Protein AF-A0A8H4P0C9-F1 (afdb_monomer_lite)

Organism: NCBI:txid2364996

pLDDT: mean 71.4, std 22.95, range [31.09, 97.31]

Sequence (153 aa):
MDILVSHPPQRTEAVETVAASVVAKLKQAGHSVGVAESLTGGSVMTAITSVPGSSAVFFGGVVSYATPLKQDILKVNRDLIAKEGVIYHEVARQMAEGARKIHSLSDLFLTPSSQHSHDKAKDAKSENKQRILLRPMQRHAIFKAETNQDILL

Structure (mmCIF, N/CA/C/O backbone):
data_AF-A0A8H4P0C9-F1
#
_entry.id   AF-A0A8H4P0C9-F1
#
loop_
_atom_site.group_PDB
_atom_site.id
_atom_site.type_symbol
_atom_site.label_atom_id
_atom_site.label_alt_id
_atom_site.label_comp_id
_atom_site.label_asym_id
_atom_site.label_entity_id
_atom_site.label_seq_id
_atom_site.pdbx_PDB_ins_code
_atom_site.Cartn_x
_atom_site.Cartn_y
_atom_site.Cartn_z
_atom_site.occupancy
_atom_site.B_iso_or_equiv
_atom_site.auth_seq_id
_atom_site.auth_comp_id
_atom_site.auth_asym_id
_atom_site.auth_atom_id
_atom_site.pdbx_PDB_model_num
ATOM 1 N N . MET A 1 1 ? 13.481 33.974 33.078 1.00 43.47 1 MET A N 1
ATOM 2 C CA . MET A 1 1 ? 12.668 34.187 31.864 1.00 43.47 1 MET A CA 1
ATOM 3 C C . MET A 1 1 ? 12.892 32.973 30.992 1.00 43.47 1 MET A C 1
ATOM 5 O O . MET A 1 1 ? 13.902 32.915 30.301 1.00 43.47 1 MET A O 1
ATOM 9 N N . ASP A 1 2 ? 12.019 31.978 31.120 1.00 40.69 2 ASP A N 1
ATOM 10 C CA . ASP A 1 2 ? 12.106 30.760 30.323 1.00 40.69 2 ASP A CA 1
ATOM 11 C C . ASP A 1 2 ? 11.670 31.080 28.900 1.00 40.69 2 ASP A C 1
ATOM 13 O O . ASP A 1 2 ? 10.544 31.513 28.646 1.00 40.69 2 ASP A O 1
ATOM 17 N N . ILE A 1 3 ? 12.605 30.926 27.970 1.00 43.00 3 ILE A N 1
ATOM 18 C CA . ILE A 1 3 ? 12.326 31.020 26.547 1.00 4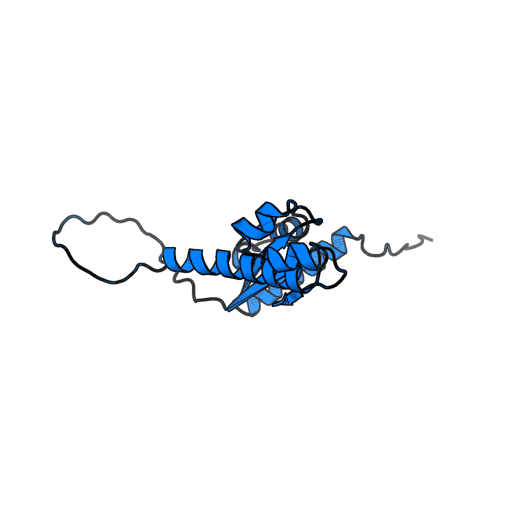3.00 3 ILE A CA 1
ATOM 19 C C . ILE A 1 3 ? 11.532 29.760 26.205 1.00 43.00 3 ILE A C 1
ATOM 21 O O . ILE A 1 3 ? 12.096 28.675 26.069 1.00 43.00 3 ILE A O 1
ATOM 25 N N . LEU A 1 4 ? 10.211 29.905 26.101 1.00 44.84 4 LEU A N 1
ATOM 26 C CA . LEU A 1 4 ? 9.322 28.942 25.457 1.00 44.84 4 LEU A CA 1
ATOM 27 C C . LEU A 1 4 ? 9.749 28.810 23.989 1.00 44.84 4 LEU A C 1
ATOM 29 O O . LEU A 1 4 ? 9.218 29.472 23.100 1.00 44.84 4 LEU A O 1
ATOM 33 N N . VAL A 1 5 ? 10.745 27.964 23.734 1.00 50.31 5 VAL A N 1
ATOM 34 C CA . VAL A 1 5 ? 11.037 27.477 22.389 1.00 50.31 5 VAL A CA 1
ATOM 35 C C . VAL A 1 5 ? 9.900 26.526 22.039 1.00 50.31 5 VAL A C 1
ATOM 37 O O . VAL A 1 5 ? 9.912 25.351 22.414 1.00 50.31 5 VAL A O 1
ATOM 40 N N . SER A 1 6 ? 8.884 27.045 21.351 1.00 54.88 6 SER A N 1
ATOM 41 C CA . SER A 1 6 ? 7.890 26.220 20.674 1.00 54.88 6 SER A CA 1
ATOM 42 C C . SER A 1 6 ? 8.634 25.348 19.666 1.00 54.88 6 SER A C 1
ATOM 44 O O . SER A 1 6 ? 9.070 25.831 18.620 1.00 54.88 6 SER A O 1
ATOM 46 N N . HIS A 1 7 ? 8.849 24.082 20.013 1.00 55.16 7 HIS A N 1
ATOM 47 C CA . HIS A 1 7 ? 9.434 23.123 19.092 1.00 55.16 7 HIS A CA 1
ATOM 48 C C . HIS A 1 7 ? 8.413 22.897 17.971 1.00 55.16 7 HIS A C 1
ATOM 50 O O . HIS A 1 7 ? 7.268 22.552 18.276 1.00 55.16 7 HIS A O 1
ATOM 56 N N . PRO A 1 8 ? 8.767 23.120 16.692 1.00 59.25 8 PRO A N 1
ATOM 57 C CA . PRO A 1 8 ? 7.896 22.699 15.605 1.00 59.25 8 PRO A CA 1
ATOM 58 C C . PRO A 1 8 ? 7.672 21.187 15.742 1.00 59.25 8 PRO A C 1
ATOM 60 O O . PRO A 1 8 ? 8.616 20.488 16.131 1.00 59.25 8 PRO A O 1
ATOM 63 N N . PRO A 1 9 ? 6.456 20.683 15.457 1.00 55.22 9 PRO A N 1
ATOM 64 C CA . PRO A 1 9 ? 6.152 19.274 15.639 1.00 55.22 9 PRO A CA 1
ATOM 65 C C . PRO A 1 9 ? 7.205 18.449 14.915 1.00 55.22 9 PRO A C 1
ATOM 67 O O . PRO A 1 9 ? 7.533 18.691 13.745 1.00 55.22 9 PRO A O 1
ATOM 70 N N . GLN A 1 10 ? 7.789 17.510 15.646 1.00 61.03 10 GLN A N 1
ATOM 71 C CA . GLN A 1 10 ? 8.819 16.648 15.092 1.00 61.03 10 GLN A CA 1
ATOM 72 C C . GLN A 1 10 ? 8.176 15.832 13.964 1.00 61.03 10 GLN A C 1
ATOM 74 O O . GLN A 1 10 ? 6.991 15.502 14.020 1.00 61.03 10 GLN A O 1
ATOM 79 N N . ARG A 1 11 ? 8.931 15.518 12.903 1.00 64.50 11 ARG A N 1
ATOM 80 C CA . ARG A 1 11 ? 8.398 14.849 11.696 1.00 64.50 11 ARG A CA 1
ATOM 81 C C . ARG A 1 11 ? 7.554 13.604 12.032 1.00 64.50 11 ARG A C 1
ATOM 83 O O . ARG A 1 11 ? 6.598 13.317 11.322 1.00 64.50 11 ARG A O 1
ATOM 90 N N . THR A 1 12 ? 7.881 12.909 13.118 1.00 65.06 12 THR A N 1
ATOM 91 C CA . THR A 1 12 ? 7.138 11.761 13.652 1.00 65.06 12 THR A CA 1
ATOM 92 C C . THR A 1 12 ? 5.746 12.133 14.178 1.00 65.06 12 THR A C 1
ATOM 94 O O . THR A 1 12 ? 4.770 11.517 13.762 1.00 65.06 12 THR A O 1
ATOM 97 N N . GLU A 1 13 ? 5.620 13.187 14.989 1.00 66.44 13 GLU A N 1
ATOM 98 C CA . GLU A 1 13 ? 4.329 13.672 15.517 1.00 66.44 13 GLU A CA 1
ATOM 99 C C . GLU A 1 13 ? 3.389 14.115 14.384 1.00 66.44 13 GLU A C 1
ATOM 101 O O . GLU A 1 13 ? 2.177 13.882 14.417 1.00 66.44 13 GLU A O 1
ATOM 106 N N . ALA A 1 14 ? 3.955 14.706 13.326 1.00 80.19 14 ALA A N 1
ATOM 107 C CA . ALA A 1 14 ? 3.201 15.069 12.131 1.00 80.19 14 ALA A CA 1
ATOM 108 C C . ALA A 1 14 ? 2.668 13.829 11.384 1.00 80.19 14 ALA A C 1
ATOM 110 O O . ALA A 1 14 ? 1.515 13.821 10.955 1.00 80.19 14 ALA A O 1
ATOM 111 N N . VAL A 1 15 ? 3.473 12.767 11.255 1.00 82.75 15 VAL A N 1
ATOM 112 C CA . VAL A 1 15 ? 3.059 11.505 10.615 1.00 82.75 15 VAL A CA 1
ATOM 113 C C . VAL A 1 15 ? 1.967 10.803 11.424 1.00 82.75 15 VAL A C 1
ATOM 115 O O . VAL A 1 15 ? 0.977 10.364 10.839 1.00 82.75 15 VAL A O 1
ATOM 118 N N . GLU A 1 16 ? 2.097 10.748 12.750 1.00 84.81 16 GLU A N 1
ATOM 119 C CA . GLU A 1 16 ? 1.079 10.175 13.642 1.00 84.81 16 GLU A CA 1
ATOM 120 C C . GLU A 1 16 ? -0.248 10.932 13.542 1.00 84.81 16 GLU A C 1
ATOM 122 O O . GLU A 1 16 ? -1.309 10.322 13.394 1.00 84.81 16 GLU A O 1
ATOM 127 N N . THR A 1 17 ? -0.190 12.267 13.527 1.00 89.38 17 THR A N 1
ATOM 128 C CA . THR A 1 17 ? -1.377 13.120 13.371 1.00 89.38 17 THR A CA 1
ATOM 129 C C . THR A 1 17 ? -2.076 12.871 12.031 1.00 89.38 17 THR A C 1
ATOM 131 O O . THR A 1 17 ? -3.303 12.742 11.974 1.00 89.38 17 THR A O 1
ATOM 134 N N . VAL A 1 18 ? -1.310 12.758 10.940 1.00 88.81 18 VAL A N 1
ATOM 135 C CA . VAL A 1 18 ? -1.856 12.456 9.607 1.00 88.81 18 VAL A CA 1
ATOM 136 C C . VAL A 1 18 ? -2.475 11.060 9.575 1.00 88.81 18 VAL A C 1
ATOM 138 O O . VAL A 1 18 ? -3.609 10.913 9.117 1.00 88.81 18 VAL A O 1
ATOM 141 N N . ALA A 1 19 ? -1.783 10.046 10.094 1.00 90.12 19 ALA A N 1
ATOM 142 C CA . ALA A 1 19 ? -2.295 8.681 10.139 1.00 90.12 19 ALA A CA 1
ATOM 143 C C . ALA A 1 19 ? -3.590 8.588 10.960 1.00 90.12 19 ALA A C 1
ATOM 145 O O . ALA A 1 19 ? -4.567 7.983 10.509 1.00 90.12 19 ALA A O 1
ATOM 146 N N . ALA A 1 20 ? -3.644 9.252 12.119 1.00 93.56 20 ALA A N 1
ATOM 147 C CA . ALA A 1 20 ? -4.841 9.318 12.949 1.00 93.56 20 ALA A CA 1
ATOM 148 C C . ALA A 1 20 ? -6.014 9.974 12.204 1.00 93.56 20 ALA A C 1
ATOM 150 O O . ALA A 1 20 ? -7.134 9.455 12.232 1.00 93.56 20 ALA A O 1
ATOM 151 N N . SER A 1 21 ? -5.756 11.067 11.475 1.00 92.81 21 SER A N 1
ATOM 152 C CA . SER A 1 21 ? -6.762 11.730 10.636 1.00 92.81 21 SER A CA 1
ATOM 153 C C . SER A 1 21 ? -7.291 10.813 9.529 1.00 92.81 21 SER A C 1
ATOM 155 O O . SER A 1 21 ? -8.503 10.738 9.320 1.00 92.81 21 SER A O 1
ATOM 157 N N . VAL A 1 22 ? -6.408 10.076 8.846 1.00 87.88 22 VAL A N 1
ATOM 158 C CA . VAL A 1 22 ? -6.785 9.111 7.800 1.00 87.88 22 VAL A CA 1
ATOM 159 C C . VAL A 1 22 ? -7.667 8.004 8.375 1.00 87.88 22 VAL A C 1
ATOM 161 O O . VAL A 1 22 ? -8.749 7.749 7.845 1.00 87.88 22 VAL A O 1
ATOM 164 N N . VAL A 1 23 ? -7.262 7.391 9.492 1.00 89.44 23 VAL A N 1
ATOM 165 C CA . VAL A 1 23 ? -8.043 6.332 10.151 1.00 89.44 23 VAL A CA 1
ATOM 166 C C . VAL A 1 23 ? -9.416 6.846 10.581 1.00 89.44 23 VAL A C 1
ATOM 168 O O . VAL A 1 23 ? -10.420 6.173 10.347 1.00 89.44 23 VAL A O 1
ATOM 171 N N . ALA A 1 24 ? -9.488 8.042 11.170 1.00 92.06 24 ALA A N 1
ATOM 172 C CA . ALA A 1 24 ? -10.753 8.640 11.588 1.00 92.06 24 ALA A CA 1
ATOM 173 C C . ALA A 1 24 ? -11.696 8.885 10.398 1.00 92.06 24 ALA A C 1
ATOM 175 O O . ALA A 1 24 ? -12.866 8.505 10.461 1.00 92.06 24 ALA A O 1
ATOM 176 N N . LYS A 1 25 ? -11.190 9.452 9.296 1.00 90.12 25 LYS A N 1
ATOM 177 C CA . LYS A 1 25 ? -11.983 9.720 8.085 1.00 90.12 25 LYS A CA 1
ATOM 178 C C . LYS A 1 25 ? -12.495 8.439 7.433 1.00 90.12 25 LYS A C 1
ATOM 180 O O . LYS A 1 25 ? -13.668 8.366 7.081 1.00 90.12 25 LYS A O 1
ATOM 185 N N . LEU A 1 26 ? -11.651 7.412 7.324 1.00 86.88 26 LEU A N 1
ATOM 186 C CA . LEU A 1 26 ? -12.053 6.114 6.777 1.00 86.88 26 LEU A CA 1
ATOM 187 C C . LEU A 1 26 ? -13.118 5.439 7.648 1.00 86.88 26 LEU A C 1
ATOM 189 O O . LEU A 1 26 ? -14.101 4.923 7.121 1.00 86.88 26 LEU A O 1
ATOM 193 N N . LYS A 1 27 ? -12.983 5.513 8.981 1.00 87.56 27 LYS A N 1
ATOM 194 C CA . LYS A 1 27 ? -13.997 4.993 9.912 1.00 87.56 27 LYS A CA 1
ATOM 195 C C . LYS A 1 27 ?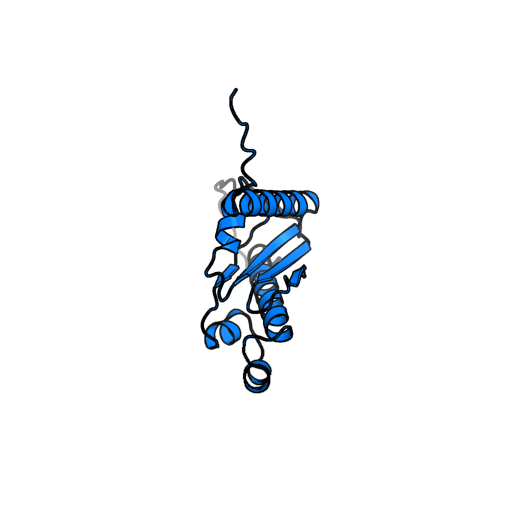 -15.337 5.697 9.718 1.00 87.56 27 LYS A C 1
ATOM 197 O O . LYS A 1 27 ? -16.359 5.028 9.612 1.00 87.56 27 LYS A O 1
ATOM 202 N N . GLN A 1 28 ? -15.324 7.029 9.651 1.00 89.38 28 GLN A N 1
ATOM 203 C CA . GLN A 1 28 ? -16.528 7.843 9.453 1.00 89.38 28 GLN A CA 1
ATOM 204 C C . GLN A 1 28 ? -17.208 7.555 8.111 1.00 89.38 28 GLN A C 1
ATOM 206 O O . GLN A 1 28 ? -18.431 7.458 8.057 1.00 89.38 28 GLN A O 1
ATOM 211 N N . ALA A 1 29 ? -16.425 7.377 7.046 1.00 83.88 29 ALA A N 1
ATOM 212 C CA . ALA A 1 29 ? -16.939 7.064 5.716 1.00 83.88 29 ALA A CA 1
ATOM 213 C C . ALA A 1 29 ? -17.379 5.596 5.561 1.00 83.88 29 ALA A C 1
ATOM 215 O O . ALA A 1 29 ? -18.011 5.233 4.571 1.00 83.88 29 ALA A O 1
ATOM 216 N N . GLY A 1 30 ? -17.050 4.733 6.525 1.00 84.75 30 GLY A N 1
ATOM 217 C CA . GLY A 1 30 ? -17.254 3.299 6.399 1.00 84.75 30 GLY A CA 1
ATOM 218 C C . GLY A 1 30 ? -16.441 2.725 5.239 1.00 84.75 30 GLY A C 1
ATOM 219 O O . GLY A 1 30 ? -16.981 2.038 4.368 1.00 84.75 30 GLY A O 1
ATOM 220 N N . HIS A 1 31 ? -15.166 3.098 5.167 1.00 86.44 31 HIS A N 1
ATOM 221 C CA . HIS A 1 31 ? -14.239 2.715 4.110 1.00 86.44 31 HIS A CA 1
ATOM 222 C C . HIS A 1 31 ? -13.033 1.982 4.673 1.00 86.44 31 HIS A C 1
ATOM 224 O O . HIS A 1 31 ? -12.606 2.208 5.805 1.00 86.44 31 HIS A O 1
ATOM 230 N N . SER A 1 32 ? -12.448 1.143 3.832 1.00 85.81 32 SER A N 1
ATOM 231 C CA . SER A 1 32 ? -11.247 0.387 4.147 1.00 85.81 32 SER A CA 1
ATOM 232 C C . SER A 1 32 ? -10.129 0.727 3.164 1.00 85.81 32 SER A C 1
ATOM 234 O O . SER A 1 32 ? -10.398 1.052 2.004 1.00 85.81 32 SER A O 1
ATOM 236 N N . VAL A 1 33 ? -8.878 0.613 3.603 1.00 84.50 33 VAL A N 1
ATOM 237 C CA . VAL A 1 33 ? -7.691 0.985 2.834 1.00 84.50 33 VAL A CA 1
ATOM 238 C C . VAL A 1 33 ? -6.684 -0.161 2.746 1.00 84.50 33 VAL A C 1
ATOM 240 O O . VAL A 1 33 ? -6.399 -0.838 3.736 1.00 84.50 33 VAL A O 1
ATOM 243 N N . GLY A 1 34 ? -6.156 -0.370 1.538 1.00 88.25 34 GLY A N 1
ATOM 244 C CA . GLY A 1 34 ? -4.968 -1.184 1.277 1.00 88.25 34 GLY A CA 1
ATOM 245 C C . GLY A 1 34 ? -3.805 -0.314 0.796 1.00 88.25 34 GLY A C 1
ATOM 246 O O . GLY A 1 34 ? -4.035 0.710 0.149 1.00 88.25 34 GLY A O 1
ATOM 247 N N . VAL A 1 35 ? -2.569 -0.706 1.110 1.00 90.00 35 VAL A N 1
ATOM 248 C CA . VAL A 1 35 ? -1.367 0.076 0.771 1.00 90.00 35 VAL A CA 1
ATOM 249 C C . VAL A 1 35 ? -0.423 -0.716 -0.134 1.00 90.00 35 VAL A C 1
ATOM 251 O O . VAL A 1 35 ? -0.201 -1.905 0.074 1.00 90.00 35 VAL A O 1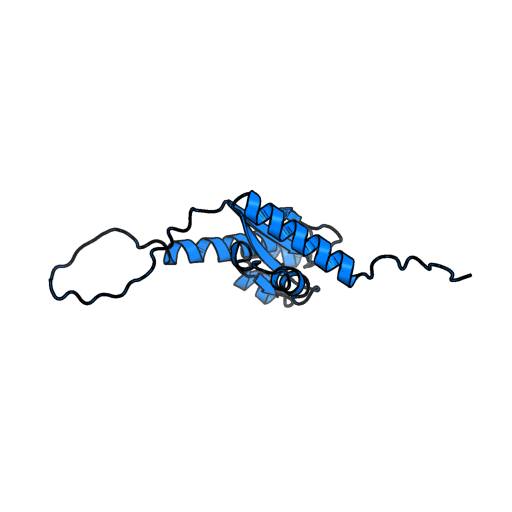
ATOM 254 N N . ALA A 1 36 ? 0.178 -0.058 -1.122 1.00 90.81 36 ALA A N 1
ATOM 255 C CA . ALA A 1 36 ? 1.358 -0.577 -1.813 1.00 90.81 36 ALA A CA 1
ATOM 256 C C . ALA A 1 36 ? 2.545 0.382 -1.629 1.00 90.81 36 ALA A C 1
ATOM 258 O O . ALA A 1 36 ? 2.426 1.586 -1.859 1.00 90.81 36 ALA A O 1
ATOM 259 N N . GLU A 1 37 ? 3.686 -0.168 -1.210 1.00 89.12 37 GLU A N 1
ATOM 260 C CA . GLU A 1 37 ? 4.923 0.562 -0.917 1.00 89.12 37 GLU A CA 1
ATOM 261 C C . GLU A 1 37 ? 6.088 0.052 -1.781 1.00 89.12 37 GLU A C 1
ATOM 263 O O . GLU A 1 37 ? 6.170 -1.135 -2.101 1.00 89.12 37 GLU A O 1
ATOM 268 N N . SER A 1 38 ? 7.012 0.951 -2.132 1.00 88.12 38 SER A N 1
ATOM 269 C CA . SER A 1 38 ? 8.331 0.624 -2.706 1.00 88.12 38 SER A CA 1
ATOM 270 C C . SER A 1 38 ? 9.416 1.149 -1.751 1.00 88.12 38 SER A C 1
ATOM 272 O O . SER A 1 38 ? 9.692 0.513 -0.735 1.00 88.12 38 SER A O 1
ATOM 274 N N . LEU A 1 39 ? 9.952 2.353 -1.991 1.00 85.00 39 LEU A N 1
ATOM 275 C CA . LEU A 1 39 ? 11.031 2.976 -1.204 1.00 85.00 39 LEU A CA 1
ATOM 276 C C . LEU A 1 39 ? 10.712 3.210 0.276 1.00 85.00 39 LEU A C 1
ATOM 278 O O . LEU A 1 39 ? 11.617 3.255 1.103 1.00 85.00 39 LEU A O 1
ATOM 282 N N . THR A 1 40 ? 9.438 3.384 0.611 1.00 84.94 40 THR A N 1
ATOM 283 C CA . THR A 1 40 ? 8.999 3.659 1.982 1.00 84.94 40 THR A CA 1
ATOM 284 C C . THR A 1 40 ? 9.099 2.437 2.892 1.00 84.94 40 THR A C 1
ATOM 286 O O . THR A 1 40 ? 9.056 2.599 4.111 1.00 84.94 40 THR A O 1
ATOM 289 N N . GLY A 1 41 ? 9.268 1.234 2.327 1.00 87.19 41 GLY A N 1
ATOM 290 C CA . GLY A 1 41 ? 9.694 0.040 3.058 1.00 87.19 41 GLY A CA 1
ATOM 291 C C . GLY A 1 41 ? 8.748 -0.447 4.159 1.00 87.19 41 GLY A C 1
ATOM 292 O O . GLY A 1 41 ? 9.174 -1.226 5.003 1.00 87.19 41 GLY A O 1
ATOM 293 N N . GLY A 1 42 ? 7.492 0.004 4.182 1.00 89.06 42 GLY A N 1
ATOM 294 C CA . GLY A 1 42 ? 6.529 -0.310 5.240 1.00 89.06 42 GLY A CA 1
ATOM 295 C C . GLY A 1 42 ? 6.255 0.849 6.197 1.00 89.06 42 GLY A C 1
ATOM 296 O O . GLY A 1 42 ? 5.437 0.704 7.099 1.00 89.06 42 GLY A O 1
ATOM 297 N N . SER A 1 43 ? 6.920 1.998 6.053 1.00 89.88 43 SER A N 1
ATOM 298 C CA . SER A 1 43 ? 6.736 3.134 6.970 1.00 89.88 43 SER A CA 1
ATOM 299 C C . SER A 1 43 ? 5.322 3.721 6.931 1.00 89.88 43 SER A C 1
ATOM 301 O O . SER A 1 43 ? 4.829 4.159 7.971 1.00 89.88 43 SER A O 1
ATOM 303 N N . VAL A 1 44 ? 4.634 3.678 5.783 1.00 88.19 44 VAL A N 1
ATOM 304 C CA . VAL A 1 44 ? 3.232 4.123 5.690 1.00 88.19 44 VAL A CA 1
ATOM 305 C C . VAL A 1 44 ? 2.322 3.147 6.430 1.00 88.19 44 VAL A C 1
ATOM 307 O O . VAL A 1 44 ? 1.486 3.567 7.230 1.00 88.19 44 VAL A O 1
ATOM 310 N N . MET A 1 45 ? 2.508 1.845 6.214 1.00 91.06 45 MET A N 1
ATOM 311 C CA . MET A 1 45 ? 1.772 0.812 6.943 1.00 91.06 45 MET A CA 1
ATOM 312 C C . MET A 1 45 ? 2.028 0.890 8.452 1.00 91.06 45 MET A C 1
ATOM 314 O O . MET A 1 45 ? 1.078 0.847 9.232 1.00 91.06 45 MET A O 1
ATOM 318 N N . THR A 1 46 ? 3.276 1.091 8.880 1.00 93.81 46 THR A N 1
ATOM 319 C CA . THR A 1 46 ? 3.630 1.298 10.293 1.00 93.81 46 THR A CA 1
ATOM 320 C C . THR A 1 46 ? 2.894 2.499 10.882 1.00 93.81 46 THR A C 1
ATOM 322 O O . THR A 1 46 ? 2.276 2.374 11.934 1.00 93.81 46 THR A O 1
ATOM 325 N N . ALA A 1 47 ? 2.884 3.639 10.185 1.00 90.69 47 ALA A N 1
ATOM 326 C CA . ALA A 1 47 ? 2.178 4.832 10.648 1.00 90.69 47 ALA A CA 1
ATOM 327 C C . ALA A 1 47 ? 0.662 4.613 10.785 1.00 90.69 47 ALA A C 1
ATOM 329 O O . ALA A 1 47 ? 0.056 5.080 11.740 1.00 90.69 47 ALA A O 1
ATOM 330 N N . ILE A 1 48 ? 0.031 3.887 9.858 1.00 90.06 48 ILE A N 1
ATOM 331 C CA . ILE A 1 48 ? -1.404 3.580 9.954 1.00 90.06 48 ILE A CA 1
ATOM 332 C C . ILE A 1 48 ? -1.670 2.606 11.107 1.00 90.06 48 ILE A C 1
ATOM 334 O O . ILE A 1 48 ? -2.592 2.812 11.895 1.00 90.06 48 ILE A O 1
ATOM 338 N N . THR A 1 49 ? -0.873 1.542 11.209 1.00 94.06 49 THR A N 1
ATOM 339 C CA . THR A 1 49 ? -1.062 0.488 12.219 1.00 94.06 49 THR A CA 1
ATOM 340 C C . THR A 1 49 ? -0.759 0.950 13.643 1.00 94.06 49 THR A C 1
ATOM 342 O O . THR A 1 49 ? -1.341 0.392 14.571 1.00 94.06 49 THR A O 1
ATOM 345 N N . SER A 1 50 ? 0.055 1.995 13.835 1.00 94.75 50 SER A N 1
ATOM 346 C CA . SER A 1 50 ? 0.307 2.581 15.159 1.00 94.75 50 SER A CA 1
ATOM 347 C C . SER A 1 50 ? -0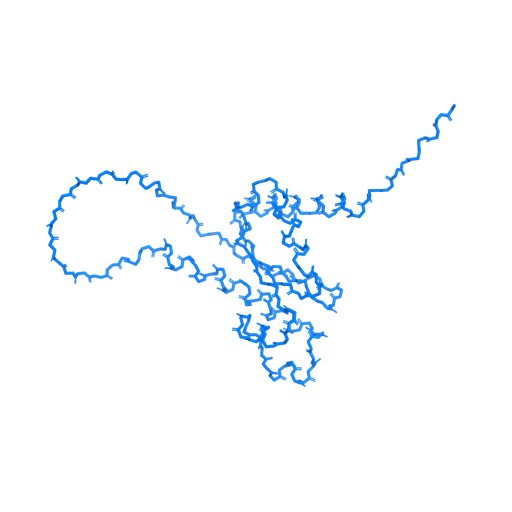.907 3.315 15.743 1.00 94.75 50 SER A C 1
ATOM 349 O O . SER A 1 50 ? -0.985 3.499 16.957 1.00 94.75 50 SER A O 1
ATOM 351 N N . VAL A 1 51 ? -1.887 3.698 14.916 1.00 94.88 51 VAL A N 1
ATOM 352 C CA . VAL A 1 51 ? -3.113 4.362 15.374 1.00 94.88 51 VAL A CA 1
ATOM 353 C C . VAL A 1 51 ? -4.059 3.346 16.032 1.00 94.88 51 VAL A C 1
ATOM 355 O O . VAL A 1 51 ? -4.467 2.374 15.383 1.00 94.88 51 VAL A O 1
ATOM 358 N N . PRO A 1 52 ? -4.515 3.578 17.278 1.00 94.00 52 PRO A N 1
ATOM 359 C CA . PRO A 1 52 ? -5.477 2.702 17.936 1.00 94.00 52 PRO A CA 1
ATOM 360 C C . PRO A 1 52 ? -6.767 2.473 17.129 1.00 94.00 52 PRO A C 1
ATOM 362 O O . PRO A 1 52 ? -7.448 3.392 16.660 1.00 94.00 52 PRO A O 1
ATOM 365 N N . GLY A 1 53 ? -7.128 1.197 16.976 1.00 90.50 53 GLY A N 1
ATOM 366 C CA . GLY A 1 53 ? -8.301 0.765 16.216 1.00 90.50 53 GLY A CA 1
ATOM 367 C C . GLY A 1 53 ? -8.172 0.941 14.700 1.00 90.50 53 GLY A C 1
ATOM 368 O O . GLY A 1 53 ? -9.199 0.985 14.022 1.00 90.50 53 GLY A O 1
ATOM 369 N N . SER A 1 54 ? -6.958 1.079 14.165 1.00 92.19 54 SER A N 1
ATOM 370 C CA . SER A 1 54 ? -6.677 1.085 12.723 1.00 92.19 54 SER A CA 1
ATOM 371 C C . SER A 1 54 ? -7.158 -0.183 12.013 1.00 92.19 54 SER A C 1
ATOM 373 O O . SER A 1 54 ? -7.591 -0.094 10.871 1.00 92.19 54 SER A O 1
ATOM 375 N N . SER A 1 55 ? -7.213 -1.329 12.698 1.00 91.56 55 SER A N 1
ATOM 376 C CA . SER A 1 55 ? -7.736 -2.603 12.171 1.00 91.56 55 SER A CA 1
ATOM 377 C C . SER A 1 55 ? -9.185 -2.548 11.673 1.00 91.56 55 SER A C 1
ATOM 379 O O . SER A 1 55 ? -9.591 -3.393 10.884 1.00 91.56 55 SER A O 1
ATOM 381 N N . ALA A 1 56 ? -9.970 -1.552 12.096 1.00 88.06 56 ALA A N 1
ATOM 382 C CA . ALA A 1 56 ? -11.326 -1.352 11.588 1.00 88.06 56 ALA A CA 1
ATOM 383 C C . ALA A 1 56 ? -11.362 -0.859 10.129 1.00 88.06 56 ALA A C 1
ATOM 385 O O . ALA A 1 56 ? -12.413 -0.920 9.500 1.00 88.06 56 ALA A O 1
ATOM 386 N N . VAL A 1 57 ? -10.249 -0.321 9.616 1.00 87.69 57 VAL A N 1
ATOM 387 C CA . VAL A 1 57 ? -10.171 0.291 8.278 1.00 87.69 57 VAL A CA 1
ATOM 388 C C . VAL A 1 57 ? -8.951 -0.153 7.482 1.00 87.69 57 VAL A C 1
ATOM 390 O O . VAL A 1 57 ? -8.992 -0.153 6.258 1.00 87.69 57 VAL A O 1
ATOM 393 N N . PHE A 1 58 ? -7.854 -0.521 8.135 1.00 88.44 58 PHE A N 1
ATOM 394 C CA . PHE A 1 58 ? -6.637 -0.956 7.471 1.00 88.44 58 PHE A CA 1
ATOM 395 C C . PHE A 1 58 ? -6.675 -2.463 7.253 1.00 88.44 58 PHE A C 1
ATOM 397 O O . PHE A 1 58 ? -6.664 -3.237 8.207 1.00 88.44 58 PHE A O 1
ATOM 404 N N . PHE A 1 59 ? -6.703 -2.866 5.987 1.00 86.31 59 PHE A N 1
ATOM 405 C CA . PHE A 1 59 ? -6.739 -4.275 5.614 1.00 86.31 59 PHE A CA 1
ATOM 406 C C . PHE A 1 59 ? -5.344 -4.900 5.545 1.00 86.31 59 PHE A C 1
ATOM 408 O O . PHE A 1 59 ? -5.155 -6.063 5.890 1.00 86.31 59 PHE A O 1
ATOM 415 N N . GLY A 1 60 ? -4.361 -4.124 5.091 1.00 86.00 60 GLY A N 1
ATOM 416 C CA . GLY A 1 60 ? -3.000 -4.590 4.875 1.00 86.00 60 GLY A CA 1
ATOM 417 C C . GLY A 1 60 ? -2.346 -3.910 3.681 1.00 86.00 60 GLY A C 1
ATOM 418 O O . GLY A 1 60 ? -2.862 -2.938 3.120 1.00 86.00 60 GLY A O 1
ATOM 419 N N . GLY A 1 61 ? -1.201 -4.435 3.264 1.00 88.38 61 GLY A N 1
ATOM 420 C CA . GLY A 1 61 ? -0.498 -3.905 2.111 1.00 88.38 61 GLY A CA 1
ATOM 421 C C . GLY A 1 61 ? 0.667 -4.760 1.643 1.00 88.38 61 GLY A C 1
ATOM 422 O O . GLY A 1 61 ? 0.958 -5.814 2.205 1.00 88.38 61 GLY A O 1
ATOM 423 N N . VAL A 1 62 ? 1.314 -4.300 0.575 1.00 92.19 62 VAL A N 1
ATOM 424 C CA . VAL A 1 62 ? 2.426 -4.985 -0.089 1.00 92.19 62 VAL A CA 1
ATOM 425 C C . VAL A 1 62 ? 3.614 -4.039 -0.180 1.00 92.19 62 VAL A C 1
ATOM 427 O O . VAL A 1 62 ? 3.526 -2.993 -0.821 1.00 92.19 62 VAL A O 1
ATOM 430 N N . VAL A 1 63 ? 4.754 -4.436 0.388 1.00 92.62 63 VAL A N 1
ATOM 431 C CA . VAL A 1 63 ? 6.046 -3.817 0.063 1.00 92.62 63 VAL A CA 1
ATOM 432 C C . VAL A 1 63 ? 6.626 -4.544 -1.150 1.00 92.62 63 VAL A C 1
ATOM 434 O O . VAL A 1 63 ? 6.915 -5.735 -1.093 1.00 92.62 63 VAL A O 1
ATOM 437 N N . SER A 1 64 ? 6.788 -3.839 -2.265 1.00 90.94 64 SER A N 1
ATOM 438 C CA . SER A 1 64 ? 7.221 -4.391 -3.554 1.00 90.94 64 SER A CA 1
ATOM 439 C C . SER A 1 64 ? 8.401 -3.599 -4.116 1.00 90.94 64 SER A C 1
ATOM 441 O O . SER A 1 64 ? 8.306 -2.919 -5.136 1.00 90.94 64 SER A O 1
ATOM 443 N N . TYR A 1 65 ? 9.547 -3.686 -3.435 1.00 86.88 65 TYR A N 1
ATOM 444 C CA . TYR A 1 65 ? 10.769 -2.984 -3.843 1.00 86.88 65 TYR A CA 1
ATOM 445 C C . TYR A 1 65 ? 11.288 -3.495 -5.197 1.00 86.88 65 TYR A C 1
ATOM 447 O O . TYR A 1 65 ? 11.493 -2.724 -6.132 1.00 86.88 65 TYR A O 1
ATOM 455 N N . ALA A 1 66 ? 11.413 -4.815 -5.344 1.00 90.19 66 ALA A N 1
ATOM 456 C CA . ALA A 1 66 ? 11.883 -5.432 -6.578 1.00 90.19 66 ALA A CA 1
ATOM 457 C C . ALA A 1 66 ? 10.832 -5.352 -7.700 1.00 90.19 66 ALA A C 1
ATOM 459 O O . ALA A 1 66 ? 9.651 -5.630 -7.483 1.00 90.19 66 ALA A O 1
ATOM 460 N N . THR A 1 67 ? 11.272 -5.034 -8.919 1.00 91.31 67 THR A N 1
ATOM 461 C CA . THR A 1 67 ? 10.414 -4.945 -10.112 1.00 91.31 67 THR A CA 1
ATOM 462 C C . THR A 1 67 ? 9.549 -6.190 -10.357 1.00 91.31 67 THR A C 1
ATOM 464 O O . THR A 1 67 ? 8.354 -6.012 -10.602 1.00 91.31 67 THR A O 1
ATOM 467 N N . PRO A 1 68 ? 10.059 -7.435 -10.229 1.00 93.50 68 PRO A N 1
ATOM 468 C CA . PRO A 1 68 ? 9.220 -8.624 -10.399 1.00 93.50 68 PRO A CA 1
ATOM 469 C C . PRO A 1 68 ? 8.037 -8.672 -9.422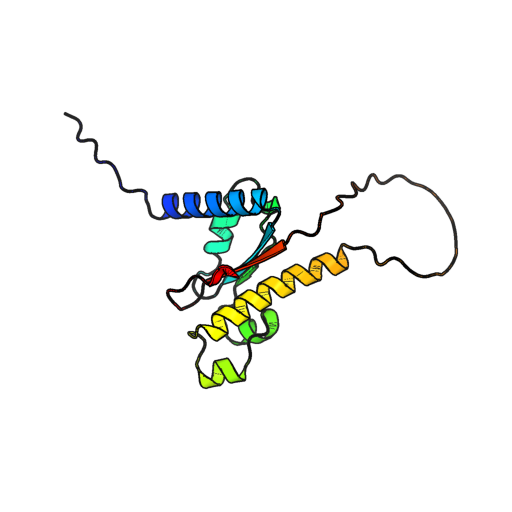 1.00 93.50 68 PRO A C 1
ATOM 471 O O . PRO A 1 68 ? 6.931 -9.020 -9.816 1.00 93.50 68 PRO A O 1
ATOM 474 N N . LEU A 1 69 ? 8.209 -8.211 -8.175 1.00 92.81 69 LEU A N 1
ATOM 475 C CA . LEU A 1 69 ? 7.119 -8.181 -7.190 1.00 92.81 69 LEU A CA 1
ATOM 476 C C . LEU A 1 69 ? 6.013 -7.191 -7.579 1.00 92.81 69 LEU A C 1
ATOM 478 O O . LEU A 1 69 ? 4.834 -7.481 -7.369 1.00 92.81 69 LEU A O 1
ATOM 482 N N . LYS A 1 70 ? 6.372 -6.049 -8.185 1.00 92.06 70 LYS A N 1
ATOM 483 C CA . LYS A 1 70 ? 5.396 -5.082 -8.720 1.00 92.06 70 LYS A CA 1
ATOM 484 C C . LYS A 1 70 ? 4.505 -5.744 -9.782 1.00 92.06 70 LYS A C 1
ATOM 486 O O . LYS A 1 70 ? 3.293 -5.544 -9.802 1.00 92.06 70 LYS A O 1
ATOM 491 N N . GLN A 1 71 ? 5.093 -6.575 -10.635 1.00 94.81 71 GLN A N 1
ATOM 492 C CA . GLN A 1 71 ? 4.391 -7.260 -11.722 1.00 94.81 71 GLN A CA 1
ATOM 493 C C . GLN A 1 71 ? 3.577 -8.456 -11.216 1.00 94.81 71 GLN A C 1
ATOM 495 O O . GLN A 1 71 ? 2.407 -8.611 -11.557 1.00 94.81 71 GLN A O 1
ATOM 500 N N . ASP A 1 72 ? 4.168 -9.297 -10.373 1.00 94.81 72 ASP A N 1
ATOM 501 C CA . ASP A 1 72 ? 3.572 -10.582 -10.018 1.00 94.81 72 ASP A CA 1
ATOM 502 C C . ASP A 1 72 ? 2.501 -10.445 -8.934 1.00 94.81 72 ASP A C 1
ATOM 504 O O . ASP A 1 72 ? 1.458 -11.098 -9.025 1.00 94.81 72 ASP A O 1
ATOM 508 N N . ILE A 1 73 ? 2.712 -9.566 -7.949 1.00 92.81 73 ILE A N 1
ATOM 509 C CA . ILE A 1 73 ? 1.771 -9.357 -6.840 1.00 92.81 73 ILE A CA 1
ATOM 510 C C . ILE A 1 73 ? 0.767 -8.264 -7.199 1.00 92.81 73 ILE A C 1
ATOM 512 O O . ILE A 1 73 ? -0.440 -8.493 -7.149 1.00 92.81 73 ILE A O 1
ATOM 516 N N . LEU A 1 74 ? 1.256 -7.088 -7.603 1.00 91.81 74 LEU A N 1
ATOM 517 C CA . LEU A 1 74 ? 0.411 -5.914 -7.853 1.00 91.81 74 LEU A CA 1
ATOM 518 C C . LEU A 1 74 ? -0.093 -5.812 -9.299 1.00 91.81 74 LEU A C 1
ATOM 520 O O . LEU A 1 74 ? -0.868 -4.910 -9.605 1.00 91.81 74 LEU A O 1
ATOM 524 N N . LYS A 1 75 ? 0.285 -6.756 -10.173 1.00 95.62 75 LYS A N 1
ATOM 525 C CA . LYS A 1 75 ? -0.175 -6.837 -11.571 1.00 95.62 75 LYS A CA 1
ATOM 526 C C . LYS A 1 75 ? 0.155 -5.592 -12.399 1.00 95.62 75 LYS A C 1
ATOM 528 O O . LYS A 1 75 ? -0.579 -5.266 -13.330 1.00 95.62 75 LYS A O 1
ATOM 533 N N . VAL A 1 76 ? 1.268 -4.923 -12.084 1.00 94.56 76 VAL A N 1
ATOM 534 C CA . VAL A 1 76 ? 1.788 -3.815 -12.897 1.00 94.56 76 VAL A CA 1
ATOM 535 C C . VAL A 1 76 ? 2.230 -4.335 -14.265 1.00 94.56 76 VAL A C 1
ATOM 537 O O . VAL A 1 76 ? 2.884 -5.375 -14.372 1.00 94.56 76 VAL A O 1
ATOM 540 N N . ASN A 1 77 ? 1.889 -3.592 -15.315 1.00 97.00 77 ASN A N 1
ATOM 541 C CA . ASN A 1 77 ? 2.211 -3.912 -16.696 1.00 97.00 77 ASN A CA 1
ATOM 542 C C . ASN A 1 77 ? 3.738 -3.952 -16.919 1.00 97.00 77 ASN A C 1
ATOM 544 O O . ASN A 1 77 ? 4.459 -2.998 -16.618 1.00 97.00 77 ASN A O 1
ATOM 548 N N . ARG A 1 78 ? 4.223 -5.070 -17.475 1.00 97.31 78 ARG A N 1
ATOM 549 C CA . ARG A 1 78 ? 5.647 -5.290 -17.761 1.00 97.31 78 ARG A CA 1
ATOM 550 C C . ARG A 1 78 ? 6.179 -4.353 -18.844 1.00 97.31 78 ARG A C 1
ATOM 552 O O . ARG A 1 78 ? 7.261 -3.800 -18.666 1.00 97.31 78 ARG A O 1
ATOM 559 N N . ASP A 1 79 ? 5.406 -4.131 -19.902 1.00 97.19 79 ASP A N 1
ATOM 560 C CA . ASP A 1 79 ? 5.781 -3.278 -21.033 1.00 97.19 79 ASP A CA 1
ATOM 561 C C . ASP A 1 79 ? 5.866 -1.811 -20.612 1.00 97.19 79 ASP A C 1
ATOM 563 O O . ASP A 1 79 ? 6.760 -1.087 -21.043 1.00 97.19 79 ASP A O 1
ATOM 567 N N . LEU A 1 80 ? 4.979 -1.383 -19.707 1.00 94.56 80 LEU A N 1
ATOM 568 C CA . LEU A 1 80 ? 5.031 -0.043 -19.129 1.00 94.56 80 LEU A CA 1
ATOM 569 C C . LEU A 1 80 ? 6.338 0.181 -18.364 1.00 94.56 80 LEU A C 1
ATOM 571 O O . LEU A 1 80 ? 7.001 1.191 -18.572 1.00 94.56 80 LEU A O 1
ATOM 575 N N . ILE A 1 81 ? 6.724 -0.771 -17.510 1.00 92.81 81 ILE A N 1
ATOM 576 C CA . ILE A 1 81 ? 7.984 -0.684 -16.763 1.00 92.81 81 ILE A CA 1
ATOM 577 C C . ILE A 1 81 ? 9.184 -0.713 -17.716 1.00 92.81 81 ILE A C 1
ATOM 579 O O . ILE A 1 81 ? 10.139 0.029 -17.507 1.00 92.81 81 ILE A O 1
ATOM 583 N N . ALA A 1 82 ? 9.147 -1.551 -18.755 1.00 94.31 82 ALA A N 1
ATOM 584 C CA . ALA A 1 82 ? 10.223 -1.625 -19.739 1.00 94.31 82 ALA A CA 1
ATOM 585 C C . ALA A 1 82 ? 10.386 -0.314 -20.528 1.00 94.31 82 ALA A C 1
ATOM 587 O O . ALA A 1 82 ? 11.507 0.059 -20.862 1.00 94.31 82 ALA A O 1
ATOM 588 N N . LYS A 1 83 ? 9.278 0.383 -20.810 1.00 96.25 83 LYS A N 1
ATOM 589 C CA . LYS A 1 83 ? 9.256 1.619 -21.598 1.00 96.25 83 LYS A CA 1
ATOM 590 C C . LYS A 1 83 ? 9.559 2.876 -20.778 1.00 96.25 83 LYS A C 1
ATOM 592 O O . LYS A 1 83 ? 10.341 3.706 -21.223 1.00 96.25 83 LYS A O 1
ATOM 597 N N . GLU A 1 84 ? 8.923 3.030 -19.619 1.00 94.56 84 GLU A N 1
ATOM 598 C CA . GLU A 1 84 ? 8.916 4.280 -18.837 1.00 94.56 84 GLU A CA 1
ATOM 599 C C . GLU A 1 84 ? 9.705 4.167 -17.517 1.00 94.56 84 GLU A C 1
ATOM 601 O O . GLU A 1 84 ? 9.981 5.171 -16.861 1.00 94.56 84 GLU A O 1
ATOM 606 N N . GLY A 1 85 ? 10.086 2.951 -17.110 1.00 89.44 85 GLY A N 1
ATOM 607 C CA . GLY A 1 85 ? 10.741 2.682 -15.830 1.00 89.44 85 GLY A CA 1
ATOM 608 C C . GLY A 1 85 ? 9.770 2.528 -14.653 1.00 89.44 85 GLY A C 1
ATOM 609 O O . GLY A 1 85 ? 8.552 2.628 -14.787 1.00 89.44 85 GLY A O 1
ATOM 610 N N . VAL A 1 86 ? 10.320 2.240 -13.467 1.00 85.75 86 VAL A N 1
ATOM 611 C CA . VAL A 1 86 ? 9.538 2.032 -12.228 1.00 85.75 86 VAL A CA 1
ATOM 612 C C . VAL A 1 86 ? 9.112 3.341 -11.548 1.00 85.75 86 VAL A C 1
ATOM 614 O O . VAL A 1 86 ? 8.084 3.365 -10.872 1.00 85.75 86 VAL A O 1
ATOM 617 N N . ILE A 1 87 ? 9.833 4.436 -11.815 1.00 83.88 87 ILE A N 1
ATOM 618 C CA . ILE A 1 87 ? 9.556 5.789 -11.309 1.00 83.88 87 ILE A CA 1
ATOM 619 C C . ILE A 1 87 ? 8.604 6.513 -12.278 1.00 83.88 87 ILE A C 1
ATOM 621 O O . ILE A 1 87 ? 8.947 7.527 -12.882 1.00 83.88 87 ILE A O 1
ATOM 625 N N . TYR A 1 88 ? 7.404 5.969 -12.481 1.00 85.31 88 T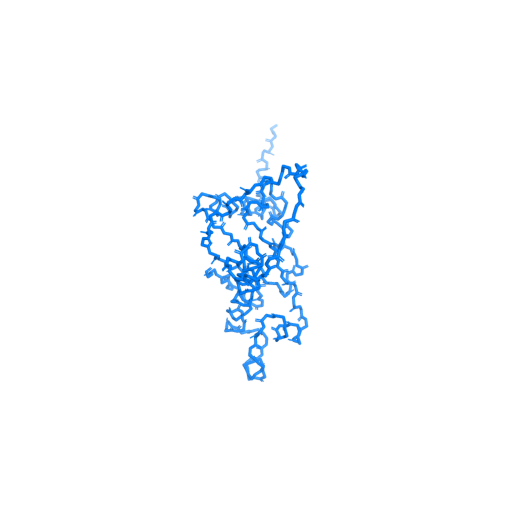YR A N 1
ATOM 626 C CA . TYR A 1 88 ? 6.417 6.541 -13.400 1.00 85.31 88 TYR A CA 1
ATOM 627 C C . TYR A 1 88 ? 5.021 6.569 -12.772 1.00 85.31 88 TYR A C 1
ATOM 629 O O . TYR A 1 88 ? 4.599 5.616 -12.118 1.00 85.31 88 TYR A O 1
ATOM 637 N N . HIS A 1 89 ? 4.279 7.662 -12.971 1.00 83.88 89 HIS A N 1
ATOM 638 C CA . HIS A 1 89 ? 2.977 7.878 -12.323 1.00 83.88 89 HIS A CA 1
ATOM 639 C C . HIS A 1 89 ? 1.951 6.773 -12.639 1.00 83.88 89 HIS A C 1
ATOM 641 O O . HIS A 1 89 ? 1.157 6.388 -11.784 1.00 83.88 89 HIS A O 1
ATOM 647 N N . GLU A 1 90 ? 1.986 6.206 -13.846 1.00 88.19 90 GLU A N 1
ATOM 648 C CA . GLU A 1 90 ? 1.081 5.118 -14.223 1.00 88.19 90 GLU A CA 1
ATOM 649 C C . GLU A 1 90 ? 1.476 3.785 -13.564 1.00 88.19 90 GLU A C 1
ATOM 651 O O . GLU A 1 90 ? 0.605 3.000 -13.193 1.00 88.19 90 GLU A O 1
ATOM 656 N N . VAL A 1 91 ? 2.773 3.546 -13.323 1.00 89.06 91 VAL A N 1
ATOM 657 C CA . VAL A 1 91 ? 3.236 2.400 -12.516 1.00 89.06 91 VAL A CA 1
ATOM 658 C C . VAL A 1 91 ? 2.702 2.530 -11.093 1.00 89.06 91 VAL A C 1
ATOM 660 O O . VAL A 1 91 ? 2.153 1.576 -10.542 1.00 89.06 91 VAL A O 1
ATOM 663 N N . ALA A 1 92 ? 2.787 3.735 -10.534 1.00 85.62 92 ALA A N 1
ATOM 664 C CA . ALA A 1 92 ? 2.261 4.061 -9.221 1.00 85.62 92 ALA A CA 1
ATOM 665 C C . ALA A 1 92 ? 0.742 3.822 -9.117 1.00 85.62 92 ALA A C 1
ATOM 667 O O . ALA A 1 92 ? 0.262 3.158 -8.193 1.00 85.62 92 ALA A O 1
ATOM 668 N N . ARG A 1 93 ? -0.017 4.279 -10.119 1.00 88.69 93 ARG A N 1
ATOM 669 C CA . ARG A 1 93 ? -1.462 4.043 -10.224 1.00 88.69 93 ARG A CA 1
ATOM 670 C C . ARG A 1 93 ? -1.789 2.549 -10.281 1.00 88.69 93 ARG A C 1
ATOM 672 O O . ARG A 1 93 ? -2.657 2.084 -9.545 1.00 88.69 93 ARG A O 1
ATOM 679 N N . GLN A 1 94 ? -1.072 1.779 -11.100 1.00 92.00 94 GLN A N 1
ATOM 680 C CA . GLN A 1 94 ? -1.286 0.333 -11.218 1.00 92.00 94 GLN A CA 1
ATOM 681 C C . GLN A 1 94 ? -0.946 -0.419 -9.928 1.00 92.00 94 GLN A C 1
ATOM 683 O O . GLN A 1 94 ? -1.663 -1.348 -9.559 1.00 92.00 94 GLN A O 1
ATOM 688 N N . MET A 1 95 ? 0.085 0.006 -9.195 1.00 90.19 95 MET A N 1
ATOM 689 C CA . MET A 1 95 ? 0.394 -0.550 -7.876 1.00 90.19 95 MET A CA 1
ATOM 690 C C . MET A 1 95 ? -0.741 -0.295 -6.870 1.00 90.19 95 MET A C 1
ATOM 692 O O . MET A 1 95 ? -1.135 -1.218 -6.152 1.00 90.19 95 MET A O 1
ATOM 696 N N . ALA A 1 96 ? -1.313 0.916 -6.858 1.00 86.81 96 ALA A N 1
ATOM 697 C CA . ALA A 1 96 ? -2.482 1.256 -6.042 1.00 86.81 96 ALA A CA 1
ATOM 698 C C . ALA A 1 96 ? -3.689 0.359 -6.374 1.00 86.81 96 ALA A C 1
ATOM 700 O O . ALA A 1 96 ? -4.328 -0.217 -5.490 1.00 86.81 96 ALA A O 1
ATOM 701 N N . GLU A 1 97 ? -3.986 0.188 -7.664 1.00 89.19 97 GLU A N 1
ATOM 702 C CA . GLU A 1 97 ? -5.067 -0.686 -8.122 1.00 89.19 97 GLU A CA 1
ATOM 703 C C . GLU A 1 97 ? -4.835 -2.153 -7.758 1.00 89.19 97 GLU A C 1
ATOM 705 O O . GLU A 1 97 ? -5.780 -2.840 -7.366 1.00 89.19 97 GLU A O 1
ATOM 710 N N . GLY A 1 98 ? -3.594 -2.632 -7.870 1.00 90.06 98 GLY A N 1
ATOM 711 C CA . GLY A 1 98 ? -3.191 -3.966 -7.441 1.00 90.06 98 GLY A CA 1
ATOM 712 C C . GLY A 1 98 ? -3.503 -4.200 -5.965 1.00 90.06 98 GLY A C 1
ATOM 713 O O . GLY A 1 98 ? -4.182 -5.171 -5.626 1.00 90.06 98 GLY A O 1
ATOM 714 N N . ALA A 1 99 ? -3.110 -3.263 -5.096 1.00 88.38 99 ALA A N 1
ATOM 715 C CA . ALA A 1 99 ? -3.415 -3.324 -3.667 1.00 88.38 99 ALA A CA 1
ATOM 716 C C . ALA A 1 99 ? -4.932 -3.326 -3.400 1.00 88.38 99 ALA A C 1
ATOM 718 O O . ALA A 1 99 ? -5.423 -4.144 -2.616 1.00 88.38 99 ALA A O 1
ATOM 719 N N . ARG A 1 100 ? -5.701 -2.483 -4.110 1.00 85.25 100 ARG A N 1
ATOM 720 C CA . ARG A 1 100 ? -7.175 -2.452 -4.016 1.00 85.25 100 ARG A CA 1
ATOM 721 C C . ARG A 1 100 ? -7.813 -3.787 -4.410 1.00 85.25 100 ARG A C 1
ATOM 723 O O . ARG A 1 100 ? -8.785 -4.224 -3.788 1.00 85.25 100 ARG A O 1
ATOM 730 N N . LYS A 1 101 ? -7.292 -4.435 -5.457 1.00 86.06 101 LYS A N 1
ATOM 731 C CA . LYS A 1 101 ? -7.793 -5.721 -5.966 1.00 86.06 101 LYS A CA 1
ATOM 732 C C . LYS A 1 101 ? -7.485 -6.871 -5.010 1.00 86.06 101 LYS A C 1
ATOM 734 O O . LYS A 1 101 ? -8.391 -7.648 -4.736 1.00 86.06 101 LYS A O 1
ATOM 739 N N . ILE A 1 102 ? -6.269 -6.943 -4.458 1.00 83.94 102 ILE A N 1
ATOM 740 C CA . ILE A 1 102 ? -5.888 -7.962 -3.459 1.00 83.94 102 ILE A CA 1
ATOM 741 C C . ILE A 1 102 ? -6.853 -7.927 -2.269 1.00 83.94 102 ILE A C 1
ATOM 743 O O . ILE A 1 102 ? -7.411 -8.953 -1.895 1.00 83.94 102 ILE A O 1
ATOM 747 N N . HIS A 1 103 ? -7.125 -6.730 -1.753 1.00 74.75 103 HIS A N 1
ATOM 748 C CA . HIS A 1 103 ? -8.096 -6.503 -0.683 1.00 74.75 103 HIS A CA 1
ATOM 749 C C . HIS A 1 103 ? -9.536 -6.875 -1.088 1.00 74.75 103 HIS A C 1
ATOM 751 O O . HIS A 1 103 ? -10.311 -7.403 -0.301 1.00 74.75 103 HIS A O 1
ATOM 757 N N . SER A 1 104 ? -9.920 -6.648 -2.341 1.00 69.81 104 SER A N 1
ATOM 758 C CA . SER A 1 104 ? -11.269 -6.994 -2.803 1.00 69.81 104 SER A CA 1
ATOM 759 C C . SER A 1 104 ? -11.515 -8.505 -2.905 1.00 69.81 104 SER A C 1
ATOM 761 O O . SER A 1 104 ? -12.663 -8.935 -2.806 1.00 69.81 104 SER A O 1
ATOM 763 N N . LEU A 1 105 ? -10.467 -9.307 -3.122 1.00 58.78 105 LEU A N 1
ATOM 764 C CA . LEU A 1 105 ? -10.576 -10.760 -3.299 1.00 58.78 105 LEU A CA 1
ATOM 765 C C . LEU A 1 105 ? -10.818 -11.507 -1.983 1.00 58.78 105 LEU A C 1
ATOM 767 O O . LEU A 1 105 ? -11.520 -12.514 -1.979 1.00 58.78 105 LEU A O 1
ATOM 771 N N . SER A 1 106 ? -10.300 -11.015 -0.861 1.00 55.16 106 SER A N 1
ATOM 772 C CA . SER A 1 106 ? -10.514 -11.612 0.466 1.00 55.16 106 SER A CA 1
ATOM 773 C C . SER A 1 106 ? -11.973 -11.578 0.928 1.00 55.16 106 SER A C 1
ATOM 775 O O . SER A 1 106 ? -12.404 -12.492 1.626 1.00 55.16 106 SER A O 1
ATOM 777 N N . ASP A 1 107 ? -12.767 -10.604 0.476 1.00 46.72 107 ASP A N 1
ATOM 778 C CA . ASP A 1 107 ? -14.198 -10.525 0.808 1.00 46.72 107 ASP A CA 1
ATOM 779 C C . ASP A 1 107 ? -15.037 -11.586 0.072 1.00 46.72 107 ASP A C 1
ATOM 781 O O . ASP A 1 107 ? -16.085 -12.013 0.565 1.00 46.72 107 ASP A O 1
ATOM 785 N N . LEU A 1 108 ? -14.567 -12.071 -1.085 1.00 41.84 108 LEU A N 1
ATOM 786 C CA . LEU A 1 108 ? -15.221 -13.169 -1.806 1.00 41.84 108 LEU A CA 1
ATOM 787 C C . LEU A 1 108 ? -15.075 -14.504 -1.059 1.00 41.84 108 LEU A C 1
ATOM 789 O O . LEU A 1 108 ? -15.949 -15.356 -1.149 1.00 41.84 108 LEU A O 1
ATOM 793 N N . PHE A 1 109 ? -14.010 -14.668 -0.272 1.00 37.31 109 PHE A N 1
ATOM 794 C CA . PHE A 1 109 ? -13.821 -15.843 0.584 1.00 37.31 109 PHE A CA 1
ATOM 795 C C . PHE A 1 109 ? -14.517 -15.721 1.949 1.00 37.31 109 PHE A C 1
ATOM 797 O O . PHE A 1 109 ? -14.674 -16.719 2.649 1.00 37.31 109 PHE A O 1
ATOM 804 N N . LEU A 1 110 ? -14.958 -14.516 2.325 1.00 37.38 110 LEU A N 1
ATOM 805 C CA . LEU A 1 110 ? -15.704 -14.250 3.562 1.00 37.38 110 LEU A CA 1
ATOM 806 C C . LEU A 1 110 ? -17.225 -14.172 3.348 1.00 37.38 110 LEU A C 1
ATOM 808 O O . LEU A 1 110 ? -17.983 -14.169 4.319 1.00 37.38 110 LEU A O 1
ATOM 812 N N . THR A 1 111 ? -17.690 -14.163 2.097 1.00 32.34 111 THR A N 1
ATOM 813 C CA . THR A 1 111 ? -19.100 -14.367 1.754 1.00 32.34 111 THR A CA 1
ATOM 814 C C . THR A 1 111 ? -19.335 -15.867 1.558 1.00 32.34 111 THR A C 1
ATOM 816 O O . THR A 1 111 ? -18.774 -16.446 0.632 1.00 32.34 111 THR A O 1
ATOM 819 N N . PRO A 1 112 ? -20.121 -16.555 2.413 1.00 36.69 112 PRO A N 1
ATOM 820 C CA . PRO A 1 112 ? -20.466 -17.941 2.132 1.00 36.69 112 PRO A CA 1
ATOM 821 C C . PRO A 1 112 ? -21.254 -17.954 0.823 1.00 36.69 112 PRO A C 1
ATOM 823 O O . PRO A 1 112 ? -22.347 -17.389 0.749 1.00 36.69 112 PRO A O 1
ATOM 826 N N . SER A 1 113 ? -20.685 -18.565 -0.216 1.00 39.19 113 SER A N 1
ATOM 827 C CA . SER A 1 113 ? -21.394 -18.856 -1.451 1.00 39.19 113 SER A CA 1
ATOM 828 C C . SER A 1 113 ? -22.625 -19.686 -1.098 1.00 39.19 113 SER A C 1
ATOM 830 O O . SER A 1 113 ? -22.554 -20.854 -0.718 1.00 39.19 113 SER A O 1
ATOM 832 N N . SER A 1 114 ? -23.793 -19.058 -1.164 1.00 40.69 114 SER A N 1
ATOM 833 C CA . SER A 1 114 ? -25.043 -19.793 -1.145 1.00 40.69 114 SER A CA 1
ATOM 834 C C . SER A 1 114 ? -25.150 -20.584 -2.451 1.00 40.69 114 SER A C 1
ATOM 836 O O . SER A 1 114 ? -25.151 -19.965 -3.515 1.00 40.69 114 SER A O 1
ATOM 838 N N . GLN A 1 115 ? -25.364 -21.901 -2.310 1.00 37.84 115 GLN A N 1
ATOM 839 C CA . GLN A 1 115 ? -25.833 -22.898 -3.298 1.00 37.84 115 GLN A CA 1
ATOM 840 C C . GLN A 1 115 ? -24.722 -23.731 -3.993 1.00 37.84 115 GLN A C 1
ATOM 842 O O . GLN A 1 115 ? -23.750 -23.165 -4.468 1.00 37.84 115 GLN A O 1
ATOM 847 N N . HIS A 1 116 ? -24.785 -25.073 -4.102 1.00 32.81 116 HIS A N 1
ATOM 848 C CA . HIS A 1 116 ? -25.916 -26.008 -3.966 1.00 32.81 116 HIS A CA 1
ATOM 849 C C . HIS A 1 116 ? -25.467 -27.477 -3.693 1.00 32.81 116 HIS A C 1
ATOM 851 O O . HIS A 1 116 ? -24.474 -27.939 -4.243 1.00 32.81 116 HIS A O 1
ATOM 857 N N . SER A 1 117 ? -26.265 -28.174 -2.866 1.00 34.34 117 SER A N 1
ATOM 858 C CA . SER A 1 117 ? -26.610 -29.619 -2.825 1.00 34.34 117 SER A CA 1
ATOM 859 C C . SER A 1 117 ? -25.544 -30.737 -2.866 1.00 34.34 117 SER A C 1
ATOM 861 O O . SER A 1 117 ? -25.073 -31.111 -3.934 1.00 34.34 117 SER A O 1
ATOM 863 N N . HIS A 1 118 ? -25.368 -31.436 -1.734 1.00 32.50 118 HIS A N 1
ATOM 864 C CA . HIS A 1 118 ? -25.769 -32.850 -1.592 1.00 32.50 118 HIS A CA 1
ATOM 865 C C . HIS A 1 118 ? -25.898 -33.236 -0.101 1.00 32.50 118 HIS A C 1
ATOM 867 O O . HIS A 1 118 ? -24.933 -33.265 0.651 1.00 32.50 118 HIS A O 1
ATOM 873 N N . ASP A 1 119 ? -27.150 -33.448 0.300 1.00 37.72 119 ASP A N 1
ATOM 874 C CA . ASP A 1 119 ? -27.688 -34.355 1.322 1.00 37.72 119 ASP A CA 1
ATOM 875 C C . ASP A 1 119 ? -26.720 -35.056 2.317 1.00 37.72 119 ASP A C 1
ATOM 877 O O . ASP A 1 119 ? -26.014 -35.994 1.952 1.00 37.72 119 ASP A O 1
ATOM 881 N N . LYS A 1 120 ? -26.765 -34.685 3.610 1.00 31.09 120 LYS A N 1
ATOM 882 C CA . LYS A 1 120 ? -27.342 -35.496 4.713 1.00 31.09 120 LYS A CA 1
ATOM 883 C C . LYS A 1 120 ? -27.027 -34.924 6.105 1.00 31.09 120 LYS A C 1
ATOM 885 O O . LYS A 1 120 ? -25.972 -34.363 6.373 1.00 31.09 120 LYS A O 1
ATOM 890 N N . ALA A 1 121 ? -28.011 -35.089 6.982 1.00 38.28 121 ALA A N 1
ATOM 891 C CA . ALA A 1 121 ? -28.100 -34.606 8.354 1.00 38.28 121 ALA A CA 1
ATOM 892 C C . ALA A 1 121 ? -27.051 -35.179 9.328 1.00 38.28 121 ALA A C 1
ATOM 894 O O . ALA A 1 121 ? -26.728 -36.360 9.241 1.00 38.28 121 ALA A O 1
ATOM 895 N N . LYS A 1 122 ? -26.665 -34.393 10.345 1.00 32.47 122 LYS A N 1
ATOM 896 C CA . LYS A 1 122 ? -27.020 -34.577 11.773 1.00 32.47 122 LYS A CA 1
ATOM 897 C C . LYS A 1 122 ? -26.046 -33.837 12.703 1.00 32.47 122 LYS A C 1
ATOM 899 O O . LYS A 1 122 ? -24.871 -33.678 12.409 1.00 32.47 122 LYS A O 1
ATOM 904 N N . ASP A 1 123 ? -26.618 -33.457 13.840 1.00 35.50 123 ASP A N 1
ATOM 905 C CA . ASP A 1 123 ? -26.003 -33.089 15.116 1.00 35.50 123 ASP A CA 1
ATOM 906 C C . ASP A 1 123 ? -25.494 -31.653 15.308 1.00 35.50 123 ASP A C 1
ATOM 908 O O . ASP A 1 123 ? -24.444 -31.206 14.856 1.00 35.50 123 ASP A O 1
ATOM 912 N N . ALA A 1 124 ? -26.309 -30.937 16.084 1.00 42.72 124 ALA A N 1
ATOM 913 C CA . ALA A 1 124 ? -26.034 -29.650 16.676 1.00 42.72 124 ALA A CA 1
ATOM 914 C C . ALA A 1 124 ? -24.952 -29.762 17.760 1.00 42.72 124 ALA A C 1
ATOM 916 O O . ALA A 1 124 ? -25.124 -30.461 18.759 1.00 42.72 124 ALA A O 1
ATOM 917 N N . LYS A 1 125 ? -23.895 -28.957 17.634 1.00 33.00 125 LYS A N 1
ATOM 918 C CA . LYS A 1 125 ? -23.156 -28.443 18.789 1.00 33.00 125 LYS A CA 1
ATOM 919 C C . LYS A 1 125 ? -22.621 -27.047 18.480 1.00 33.00 125 LYS A C 1
ATOM 921 O O . LYS A 1 125 ? -21.583 -26.878 17.863 1.00 33.00 125 LYS A O 1
ATOM 926 N N . SER A 1 126 ? -23.426 -26.060 18.870 1.00 40.53 126 SER A N 1
ATOM 927 C CA . SER A 1 126 ? -23.019 -24.776 19.450 1.00 40.53 126 SER A CA 1
ATOM 928 C C . SER A 1 126 ? -21.537 -24.392 19.279 1.00 40.53 126 SER A C 1
ATOM 930 O O . SER A 1 126 ? -20.729 -24.625 20.176 1.00 40.53 126 SER A O 1
ATOM 932 N N . GLU A 1 127 ? -21.221 -23.667 18.210 1.00 35.03 127 GLU A N 1
ATOM 933 C CA . GLU A 1 127 ? -20.170 -22.654 18.266 1.00 35.03 127 GLU A CA 1
ATOM 934 C C . GLU A 1 127 ? -20.781 -21.310 17.888 1.00 35.03 127 GLU A C 1
ATOM 936 O O . GLU A 1 127 ? -21.275 -21.092 16.780 1.00 35.03 127 GLU A O 1
ATOM 941 N N . ASN A 1 128 ? -20.777 -20.419 18.874 1.00 34.34 128 ASN A N 1
ATOM 942 C CA . ASN A 1 128 ? -21.182 -19.026 18.807 1.00 34.34 128 ASN A CA 1
ATOM 943 C C . ASN A 1 128 ? -20.220 -18.247 17.894 1.00 34.34 128 ASN A C 1
ATOM 945 O O . ASN A 1 128 ? -19.414 -17.437 18.350 1.00 34.34 128 ASN A O 1
ATOM 949 N N . LYS A 1 129 ? -20.255 -18.527 16.589 1.00 34.94 129 LYS A N 1
ATOM 950 C CA . LYS A 1 129 ? -19.512 -17.768 15.589 1.00 34.94 129 LYS A CA 1
ATOM 951 C C . LYS A 1 129 ? -20.278 -16.469 15.395 1.00 34.94 129 LYS A C 1
ATOM 953 O O . LYS A 1 129 ? -21.258 -16.434 14.653 1.00 34.94 129 LYS A O 1
ATOM 958 N N . GLN A 1 130 ? -19.879 -15.431 16.130 1.00 31.94 130 GLN A N 1
ATOM 959 C CA . GLN A 1 130 ? -20.333 -14.060 15.917 1.00 31.94 130 GLN A CA 1
ATOM 960 C C . GLN A 1 130 ? -20.284 -13.775 14.413 1.00 31.94 130 GLN A C 1
ATOM 962 O O . GLN A 1 130 ? -19.220 -13.615 13.818 1.00 31.94 130 GLN A O 1
ATOM 967 N N . ARG A 1 131 ? -21.457 -13.795 13.778 1.00 31.38 131 ARG A N 1
ATOM 968 C CA . ARG A 1 131 ? -21.634 -13.457 12.371 1.00 31.38 131 ARG A CA 1
ATOM 969 C C . ARG A 1 131 ? -21.486 -11.949 12.278 1.00 31.38 131 ARG A C 1
ATOM 971 O O . ARG A 1 131 ? -22.472 -11.220 12.325 1.00 31.38 131 ARG A O 1
ATOM 978 N N . ILE A 1 132 ? -20.242 -11.487 12.194 1.00 31.12 132 ILE A N 1
ATOM 979 C CA . ILE A 1 132 ? -19.943 -10.114 11.811 1.00 31.12 132 ILE A CA 1
ATOM 980 C C . ILE A 1 132 ? -20.333 -10.017 10.338 1.00 31.12 132 ILE A C 1
ATOM 982 O O . ILE A 1 132 ? -19.580 -10.393 9.444 1.00 31.12 132 ILE A O 1
ATOM 986 N N . LEU A 1 133 ? -21.566 -9.580 10.092 1.00 31.70 133 LEU A N 1
ATOM 987 C CA . LEU A 1 133 ? -22.001 -9.134 8.780 1.00 31.70 133 LEU A CA 1
ATOM 988 C C . LEU A 1 133 ? -21.226 -7.843 8.489 1.00 31.70 133 LEU A C 1
ATOM 990 O O . LEU A 1 133 ? -21.686 -6.748 8.811 1.00 31.70 133 LEU A O 1
ATOM 994 N N . LEU A 1 134 ? -20.006 -7.977 7.964 1.00 37.47 134 LEU A N 1
ATOM 995 C CA . LEU A 1 134 ? -19.242 -6.841 7.468 1.00 37.47 134 LEU A CA 1
ATOM 996 C C . LEU A 1 134 ? -20.065 -6.233 6.330 1.00 37.47 134 LEU A C 1
ATOM 998 O O . LEU A 1 134 ? -20.265 -6.859 5.289 1.00 37.47 134 LEU A O 1
ATOM 1002 N N . ARG A 1 135 ? -20.616 -5.034 6.550 1.00 40.19 135 ARG A N 1
ATOM 1003 C CA . ARG A 1 135 ? -21.191 -4.256 5.449 1.00 40.19 135 ARG A CA 1
ATOM 1004 C C . ARG A 1 135 ? -20.081 -4.048 4.416 1.00 40.19 135 ARG A C 1
ATOM 1006 O O . ARG A 1 135 ? -18.962 -3.744 4.834 1.00 40.19 135 ARG A O 1
ATOM 1013 N N . PRO A 1 136 ? -20.357 -4.174 3.109 1.00 47.53 136 PRO A N 1
ATOM 1014 C CA . PRO A 1 136 ? -19.356 -3.869 2.099 1.00 47.53 136 PRO A CA 1
ATOM 1015 C C . PRO A 1 136 ? -18.946 -2.398 2.246 1.00 47.53 136 PRO A C 1
ATOM 1017 O O . PRO A 1 136 ? -19.736 -1.493 1.982 1.00 47.53 136 PRO A O 1
ATOM 1020 N N . MET A 1 137 ? -17.729 -2.171 2.738 1.00 55.47 137 MET A N 1
ATOM 1021 C CA . MET A 1 137 ? -17.122 -0.847 2.824 1.00 55.47 137 MET A CA 1
ATOM 1022 C C . MET A 1 137 ? -16.661 -0.413 1.432 1.00 55.47 137 MET A C 1
ATOM 1024 O O . MET A 1 137 ? -16.167 -1.245 0.666 1.00 55.47 137 MET A O 1
ATOM 1028 N N . GLN A 1 138 ? -16.794 0.874 1.079 1.00 60.06 138 GLN A N 1
ATOM 1029 C CA . GLN A 1 138 ? -16.139 1.336 -0.149 1.00 60.06 138 GLN A CA 1
ATOM 1030 C C . GLN A 1 138 ? -14.622 1.288 0.037 1.00 60.06 138 GLN A C 1
ATOM 1032 O O . GLN A 1 138 ? -14.083 1.618 1.097 1.00 60.06 138 GLN A O 1
ATOM 1037 N N . ARG A 1 139 ? -13.933 0.814 -0.998 1.00 61.84 139 ARG A N 1
ATOM 1038 C CA . ARG A 1 139 ? -12.527 0.426 -0.912 1.00 61.84 139 ARG A CA 1
ATOM 1039 C C . ARG A 1 139 ? -11.663 1.479 -1.576 1.00 61.84 139 ARG A C 1
ATOM 1041 O O . ARG A 1 139 ? -11.807 1.713 -2.772 1.00 61.84 139 ARG A O 1
ATOM 1048 N N . HIS A 1 140 ? -10.740 2.027 -0.802 1.00 57.53 140 HIS A N 1
ATOM 1049 C CA . HIS A 1 140 ? -9.734 2.963 -1.279 1.00 57.53 140 HIS A CA 1
ATOM 1050 C C . HIS A 1 140 ? -8.363 2.285 -1.250 1.00 57.53 140 HIS A C 1
ATOM 1052 O O . HIS A 1 140 ? -8.137 1.331 -0.494 1.00 57.53 140 HIS A O 1
ATOM 1058 N N . ALA A 1 141 ? -7.437 2.747 -2.083 1.00 55.19 141 ALA A N 1
ATOM 1059 C CA . ALA A 1 141 ? -6.047 2.315 -2.002 1.00 55.19 141 ALA A CA 1
ATOM 1060 C C . ALA A 1 141 ? -5.125 3.522 -1.992 1.00 55.19 141 ALA A C 1
ATOM 1062 O O . ALA A 1 141 ? -5.283 4.449 -2.785 1.00 55.19 141 ALA A O 1
ATOM 1063 N N . ILE A 1 142 ? -4.159 3.486 -1.079 1.00 57.44 142 ILE A N 1
ATOM 1064 C CA . ILE A 1 142 ? -3.110 4.494 -1.005 1.00 57.44 142 ILE A CA 1
ATOM 1065 C C . ILE A 1 142 ? -1.861 3.887 -1.606 1.00 57.44 142 ILE A C 1
ATOM 1067 O O . ILE A 1 142 ? -1.441 2.783 -1.246 1.00 57.44 142 ILE A O 1
ATOM 1071 N N . PHE A 1 143 ? -1.246 4.640 -2.501 1.00 53.72 143 PHE A N 1
ATOM 1072 C CA . PHE A 1 143 ? 0.045 4.290 -3.036 1.00 53.72 143 PHE A CA 1
ATOM 1073 C C . PHE A 1 143 ? 1.073 5.364 -2.736 1.00 53.72 143 PHE A C 1
ATOM 1075 O O . PHE A 1 143 ? 0.832 6.550 -2.964 1.00 53.72 143 PHE A O 1
ATOM 1082 N N . LYS A 1 144 ? 2.244 4.924 -2.271 1.00 52.41 144 LYS A N 1
ATOM 1083 C CA . LYS A 1 144 ? 3.412 5.785 -2.118 1.00 52.41 144 LYS A CA 1
ATOM 1084 C C . LYS A 1 144 ? 4.625 5.108 -2.754 1.00 52.41 144 LYS A C 1
ATOM 1086 O O . LYS A 1 144 ? 5.259 4.242 -2.150 1.00 52.41 144 LYS A O 1
ATOM 1091 N N . ALA A 1 145 ? 4.969 5.517 -3.974 1.00 45.09 145 ALA A N 1
ATOM 1092 C CA . ALA A 1 145 ? 6.301 5.282 -4.525 1.00 45.09 145 ALA A CA 1
ATOM 1093 C C . ALA A 1 145 ? 6.781 6.425 -5.404 1.00 45.09 145 ALA A C 1
ATOM 1095 O O . ALA A 1 145 ? 5.996 7.018 -6.139 1.00 45.09 145 ALA A O 1
ATOM 1096 N N . GLU A 1 146 ? 8.104 6.608 -5.326 1.00 46.66 146 GLU A N 1
ATOM 1097 C CA . GLU A 1 146 ? 9.064 7.124 -6.316 1.00 46.66 146 GLU A CA 1
ATOM 1098 C C . GLU A 1 146 ? 8.793 8.485 -6.980 1.00 46.66 146 GLU A C 1
ATOM 1100 O O . GLU A 1 146 ? 9.711 9.093 -7.517 1.00 46.66 146 GLU A O 1
ATOM 1105 N N . THR A 1 147 ? 7.600 9.045 -6.847 1.00 44.69 147 THR A N 1
ATOM 1106 C CA . THR A 1 147 ? 7.244 10.396 -7.270 1.00 44.69 147 THR A CA 1
ATOM 1107 C C . THR A 1 147 ? 6.661 11.149 -6.075 1.00 44.69 147 THR A C 1
ATOM 1109 O O . THR A 1 147 ? 6.068 10.550 -5.179 1.00 44.69 147 THR A O 1
ATOM 1112 N N . ASN A 1 148 ? 6.819 12.475 -6.042 1.00 41.72 148 ASN A N 1
ATOM 1113 C CA . ASN A 1 148 ? 6.250 13.354 -5.005 1.00 41.72 148 ASN A CA 1
ATOM 1114 C C . ASN A 1 148 ? 4.703 13.428 -5.032 1.00 41.72 148 ASN A C 1
ATOM 1116 O O . ASN A 1 148 ? 4.126 14.342 -4.448 1.00 41.72 148 ASN A O 1
ATOM 1120 N N . GLN A 1 149 ? 4.023 12.516 -5.731 1.00 46.09 149 GLN A N 1
ATOM 1121 C CA . GLN A 1 149 ? 2.571 12.496 -5.853 1.00 46.09 149 GLN A CA 1
ATOM 1122 C C . GLN A 1 149 ? 2.001 11.349 -5.016 1.00 46.09 149 GLN A C 1
ATOM 1124 O O . GLN A 1 149 ? 2.195 10.175 -5.326 1.00 46.09 149 GLN A O 1
ATOM 1129 N N . ASP A 1 150 ? 1.289 11.702 -3.946 1.00 50.62 150 ASP A N 1
ATOM 1130 C CA . ASP A 1 150 ? 0.438 10.760 -3.225 1.00 50.62 150 ASP A CA 1
ATOM 1131 C C . ASP A 1 150 ? -0.767 10.438 -4.127 1.00 50.62 150 ASP A C 1
ATOM 1133 O O . ASP A 1 150 ? -1.585 11.312 -4.420 1.00 50.62 150 ASP A O 1
ATOM 1137 N N . ILE A 1 151 ? -0.873 9.196 -4.606 1.00 49.66 151 ILE A N 1
ATOM 1138 C CA . ILE A 1 151 ? -2.034 8.757 -5.389 1.00 49.66 151 ILE A CA 1
ATOM 1139 C C . ILE A 1 151 ? -3.068 8.195 -4.409 1.00 49.66 151 ILE A C 1
ATOM 1141 O O . ILE A 1 151 ? -2.860 7.141 -3.802 1.00 49.66 151 ILE A O 1
ATOM 1145 N N . LEU A 1 152 ? -4.176 8.920 -4.262 1.00 51.91 152 LEU A N 1
ATOM 1146 C CA . LEU A 1 152 ? -5.379 8.503 -3.542 1.00 51.91 152 LEU A CA 1
ATOM 1147 C C . LEU A 1 152 ? -6.435 8.094 -4.580 1.00 51.91 152 LEU A C 1
ATOM 1149 O O . LEU A 1 152 ? -6.863 8.939 -5.366 1.00 51.91 152 LEU A O 1
ATOM 1153 N N . LEU A 1 153 ? -6.812 6.809 -4.602 1.00 48.88 153 LEU A N 1
ATOM 1154 C CA . LEU A 1 153 ? -7.873 6.247 -5.456 1.00 48.88 153 LEU A CA 1
ATOM 1155 C C . LEU A 1 153 ? -9.094 5.843 -4.636 1.00 48.88 153 LEU A C 1
ATOM 1157 O O . LEU A 1 153 ? -8.889 5.191 -3.580 1.00 48.88 153 LEU A O 1
#

Radius of gyration: 20.62 Å; chains: 1; bounding box: 41×70×54 Å

Secondary structure (DSSP, 8-state):
------PPPPHHHHHHHHHHHHHHHHHHHTEEEEEEESTTTTHHHHHHHTSTTGGGTEEEEEE--SHHHHHHTT---HHHHHHH-SS-HHHHHHHHHHHHHHHHHHHHHHS--------------------------EEEEEEE-SSS--EE-

Foldseek 3Di:
DDPPPPDDPDPLNVLLVVLLVVLVVCVVQQEAEEEEAAVCQCVNVVSNVVHPPSVSHYPYYYHCNDPVCLCPQLVQDPVCCVPPNCLDVVSQVSSQVSRQVVSVVVVVVVDPPDDDDDDDDDDDDDDPPPPPPSDDHHYWYWYDDNDPDTDTD

InterPro domains:
  IPR008136 CinA, C-terminal [PF02464] (16-102)
  IPR008136 CinA, C-terminal [TIGR00199] (23-101)
  IPR036653 CinA-like, C-terminal [G3DSA:3.90.950.20] (5-120)
  IPR036653 CinA-like, C-terminal [SSF142433] (15-103)